Protein AF-A0A6G4ZWA3-F1 (afdb_monomer_lite)

Sequence (110 aa):
MKRIFLILFLHSIAWTSAYDHIKPLPFDPHGWFNNQTALEKIFNTREIHTVIELGSWAGLSTIFFGQAVGPEGKVYAIDTWQGSPTEDVHKNDPRLKNLYQLFLSNMKHA

pLDDT: mean 88.98, std 16.05, range [37.19, 98.56]

Structure (mmCIF, N/CA/C/O backbone):
data_AF-A0A6G4ZWA3-F1
#
_entry.id   AF-A0A6G4ZWA3-F1
#
loop_
_atom_site.group_PDB
_atom_site.id
_atom_site.type_symbol
_atom_site.label_atom_id
_atom_site.label_alt_id
_atom_site.label_comp_id
_atom_site.label_asym_id
_atom_site.label_entity_id
_atom_site.label_seq_id
_atom_site.pdbx_PDB_ins_code
_atom_site.Cartn_x
_atom_site.Cartn_y
_atom_site.Cartn_z
_atom_site.occupancy
_atom_site.B_iso_or_equiv
_atom_site.auth_seq_id
_atom_site.auth_comp_id
_atom_site.auth_asym_id
_atom_site.auth_atom_id
_atom_site.pdbx_PDB_model_num
ATOM 1 N N . MET A 1 1 ? -42.995 -18.789 -3.963 1.00 46.25 1 MET A N 1
ATOM 2 C CA . MET A 1 1 ? -41.682 -18.109 -3.921 1.00 46.25 1 MET A CA 1
ATOM 3 C C . MET A 1 1 ? -40.637 -19.135 -3.479 1.00 46.25 1 MET A C 1
ATOM 5 O O . MET A 1 1 ? -40.625 -19.506 -2.313 1.00 46.25 1 MET A O 1
ATOM 9 N N . LYS A 1 2 ? -39.887 -19.732 -4.417 1.00 37.19 2 LYS A N 1
ATOM 10 C CA . LYS A 1 2 ? -38.976 -20.859 -4.135 1.00 37.19 2 LYS A CA 1
ATOM 11 C C . LYS A 1 2 ? -37.654 -20.318 -3.580 1.00 37.19 2 LYS A C 1
ATOM 13 O O . LYS A 1 2 ? -36.993 -19.542 -4.259 1.00 37.19 2 LYS A O 1
ATOM 18 N N . ARG A 1 3 ? -37.292 -20.704 -2.354 1.00 49.25 3 ARG A N 1
ATOM 19 C CA . ARG A 1 3 ? -35.977 -20.426 -1.761 1.00 49.25 3 ARG A CA 1
ATOM 20 C C . ARG A 1 3 ? -35.042 -21.577 -2.120 1.00 49.25 3 ARG A C 1
ATOM 22 O O . ARG A 1 3 ? -35.308 -22.712 -1.739 1.00 49.25 3 ARG A O 1
ATOM 29 N N . ILE A 1 4 ? -33.987 -21.283 -2.869 1.00 48.88 4 ILE A N 1
ATOM 30 C CA . ILE A 1 4 ? -32.878 -22.207 -3.112 1.00 48.88 4 ILE A CA 1
ATOM 31 C C . ILE A 1 4 ? -31.830 -21.908 -2.039 1.00 48.88 4 ILE A C 1
ATOM 33 O O . ILE A 1 4 ? -31.292 -20.806 -2.000 1.00 48.88 4 ILE A O 1
ATOM 37 N N . PHE A 1 5 ? -31.577 -22.870 -1.152 1.00 43.66 5 PHE A N 1
ATOM 38 C CA . PHE A 1 5 ? -30.406 -22.865 -0.280 1.00 43.66 5 PHE A CA 1
ATOM 39 C C . PHE A 1 5 ? -29.290 -23.606 -1.010 1.00 43.66 5 PHE A C 1
ATOM 41 O O . PHE A 1 5 ?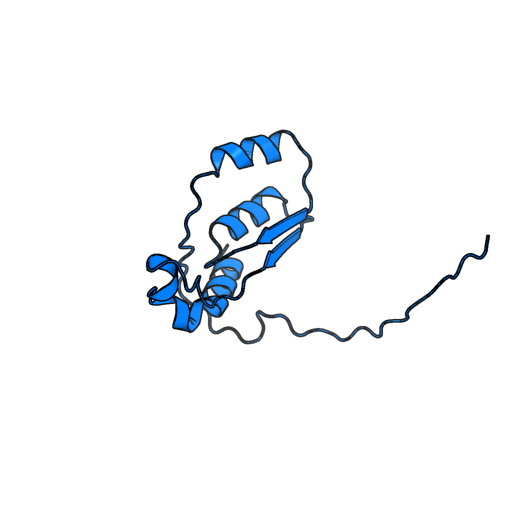 -29.354 -24.822 -1.171 1.00 43.66 5 PHE A O 1
ATOM 48 N N . LEU A 1 6 ? -28.286 -22.868 -1.475 1.00 39.31 6 LEU A N 1
ATOM 49 C CA . LEU A 1 6 ? -27.039 -23.446 -1.956 1.00 39.31 6 LEU A CA 1
ATOM 50 C C . LEU A 1 6 ? -26.054 -23.442 -0.783 1.00 39.31 6 LEU A C 1
ATOM 52 O O . LEU A 1 6 ? -25.489 -22.405 -0.450 1.00 39.31 6 LEU A O 1
ATOM 56 N N . ILE A 1 7 ? -25.887 -24.589 -0.125 1.00 50.62 7 ILE A N 1
ATOM 57 C CA . ILE A 1 7 ? -24.823 -24.790 0.865 1.00 50.62 7 ILE A CA 1
ATOM 58 C C . ILE A 1 7 ? -23.628 -25.373 0.110 1.00 50.62 7 ILE A C 1
ATOM 60 O O . ILE A 1 7 ? -23.601 -26.560 -0.209 1.00 50.62 7 ILE A O 1
ATOM 64 N N . LEU A 1 8 ? -22.656 -24.522 -0.216 1.00 45.41 8 LEU A N 1
ATOM 65 C CA . LEU A 1 8 ? -21.346 -24.946 -0.705 1.00 45.41 8 LEU A CA 1
ATOM 66 C C . LEU A 1 8 ? -20.478 -25.329 0.498 1.00 45.41 8 LEU A C 1
ATOM 68 O O . LEU A 1 8 ? -19.999 -24.465 1.228 1.00 45.41 8 LEU A O 1
ATOM 72 N N . PHE A 1 9 ? -20.259 -26.629 0.690 1.00 49.09 9 PHE A N 1
ATOM 73 C CA . PHE A 1 9 ? -19.157 -27.128 1.511 1.00 49.09 9 PHE A CA 1
ATOM 74 C C . PHE A 1 9 ? -17.844 -26.895 0.755 1.00 49.09 9 PHE A C 1
ATOM 76 O O . PHE A 1 9 ? -17.437 -27.706 -0.077 1.00 49.09 9 PHE A O 1
ATOM 83 N N . LEU A 1 10 ? -17.180 -25.772 1.024 1.00 50.16 10 LEU A N 1
ATOM 84 C CA . LEU A 1 10 ? -15.797 -25.570 0.608 1.00 50.16 10 LEU A CA 1
ATOM 85 C C . LEU A 1 10 ? -14.891 -26.295 1.605 1.00 50.16 10 LEU A C 1
ATOM 87 O O . LEU A 1 10 ? -14.820 -25.935 2.778 1.00 50.16 10 LEU A O 1
ATOM 91 N N . HIS A 1 11 ? -14.210 -27.335 1.124 1.00 50.78 11 HIS A N 1
ATOM 92 C CA . HIS A 1 11 ? -13.038 -27.882 1.797 1.00 50.78 11 HIS A CA 1
ATOM 93 C C . HIS A 1 11 ? -12.051 -26.734 2.035 1.00 50.78 11 HIS A C 1
ATOM 95 O O . HIS A 1 11 ? -11.772 -25.962 1.115 1.00 50.78 11 HIS A O 1
ATOM 101 N N . SER A 1 12 ? -11.539 -26.609 3.259 1.00 53.97 12 SER A N 1
ATOM 102 C CA . SER A 1 12 ? -10.517 -25.622 3.597 1.00 53.97 12 SER A CA 1
ATOM 103 C C . SER A 1 12 ? -9.224 -25.974 2.865 1.00 53.97 12 SER A C 1
ATOM 105 O O . SER A 1 12 ? -8.387 -26.726 3.364 1.00 53.97 12 SER A O 1
ATOM 107 N N . ILE A 1 13 ? -9.061 -25.449 1.657 1.00 60.69 13 ILE A N 1
ATOM 108 C CA . ILE A 1 13 ? -7.741 -25.325 1.055 1.00 60.69 13 ILE A CA 1
ATOM 109 C C . ILE A 1 13 ? -6.997 -24.353 1.968 1.00 60.69 13 ILE A C 1
ATOM 111 O O . ILE A 1 13 ? -7.361 -23.181 2.063 1.00 60.69 13 ILE A O 1
ATOM 115 N N . ALA A 1 14 ? -6.020 -24.863 2.714 1.00 62.53 14 ALA A N 1
ATOM 116 C CA . ALA A 1 14 ? -5.089 -24.025 3.447 1.00 62.53 14 ALA A CA 1
ATOM 117 C C . ALA A 1 14 ? -4.260 -23.273 2.402 1.00 62.53 14 ALA A C 1
ATOM 119 O O . ALA A 1 14 ? -3.332 -23.822 1.813 1.00 62.53 14 ALA A O 1
ATOM 120 N N . TRP A 1 15 ? -4.668 -22.044 2.099 1.00 67.69 15 TRP A N 1
ATOM 121 C CA . TRP A 1 15 ? -3.904 -21.164 1.232 1.00 67.69 15 TRP A CA 1
ATOM 122 C C . TRP A 1 15 ? -2.600 -20.821 1.946 1.00 67.69 15 TRP A C 1
ATOM 124 O O . TRP A 1 15 ? -2.621 -20.360 3.087 1.00 67.69 15 TRP A O 1
ATOM 134 N N . THR A 1 16 ? -1.471 -21.069 1.285 1.00 78.75 16 THR A N 1
ATOM 135 C CA . THR A 1 16 ? -0.173 -20.571 1.746 1.00 78.75 16 THR A CA 1
ATOM 136 C C . THR A 1 16 ? -0.227 -19.054 1.806 1.00 78.75 16 THR A C 1
ATOM 138 O O . THR A 1 16 ? -0.803 -18.403 0.926 1.00 78.75 16 THR A O 1
ATOM 141 N N . SER A 1 17 ? 0.364 -18.488 2.848 1.00 85.12 17 SER A N 1
ATOM 142 C CA . SER A 1 17 ? 0.404 -17.049 3.023 1.00 85.12 17 SER A CA 1
ATOM 143 C C . SER A 1 17 ? 1.258 -16.428 1.921 1.00 85.12 17 SER A C 1
ATOM 145 O O . SER A 1 17 ? 2.323 -16.945 1.581 1.00 85.12 17 SER A O 1
ATOM 147 N N . ALA A 1 18 ? 0.843 -15.272 1.396 1.00 86.31 18 ALA A N 1
ATOM 148 C CA . ALA A 1 18 ? 1.666 -14.509 0.452 1.00 86.31 18 ALA A CA 1
ATOM 149 C C . ALA A 1 18 ? 3.057 -14.170 1.036 1.00 86.31 18 ALA A C 1
ATOM 151 O O . ALA A 1 18 ? 4.011 -13.944 0.294 1.00 86.31 18 ALA A O 1
ATOM 152 N N . TYR A 1 19 ? 3.186 -14.184 2.367 1.00 89.12 19 TYR A N 1
ATOM 153 C CA . TYR A 1 19 ? 4.422 -13.916 3.096 1.00 89.12 19 TYR A CA 1
ATOM 154 C C . TYR A 1 19 ? 5.378 -15.116 3.203 1.00 89.12 19 TYR A C 1
ATOM 156 O O . TYR A 1 19 ? 6.534 -14.914 3.577 1.00 89.12 19 TYR A O 1
ATOM 164 N N . ASP A 1 20 ? 4.953 -16.340 2.874 1.00 88.00 20 ASP A N 1
ATOM 165 C CA . ASP A 1 20 ? 5.757 -17.556 3.105 1.00 88.00 20 ASP A CA 1
ATOM 166 C C . ASP A 1 20 ? 7.034 -17.605 2.247 1.00 88.00 20 ASP A C 1
ATOM 168 O O . ASP A 1 20 ? 8.006 -18.280 2.590 1.00 88.00 20 ASP A O 1
ATOM 172 N N . HIS A 1 21 ? 7.058 -16.873 1.131 1.00 84.44 21 HIS A N 1
ATOM 173 C CA . HIS A 1 21 ? 8.128 -16.946 0.131 1.00 84.44 21 HIS A CA 1
ATOM 174 C C . HIS A 1 21 ? 8.832 -15.612 -0.134 1.00 84.44 21 HIS A C 1
ATOM 176 O O . HIS A 1 21 ? 9.667 -15.524 -1.039 1.00 84.44 21 HIS A O 1
ATOM 182 N N . ILE A 1 22 ? 8.533 -14.565 0.641 1.00 90.75 22 ILE A N 1
ATOM 183 C CA . ILE A 1 22 ? 9.192 -13.274 0.439 1.00 90.75 22 ILE A CA 1
ATOM 184 C C . ILE A 1 22 ? 10.617 -13.301 0.994 1.00 90.75 22 ILE A C 1
ATOM 186 O O . ILE A 1 22 ? 10.867 -13.764 2.107 1.00 90.75 22 IL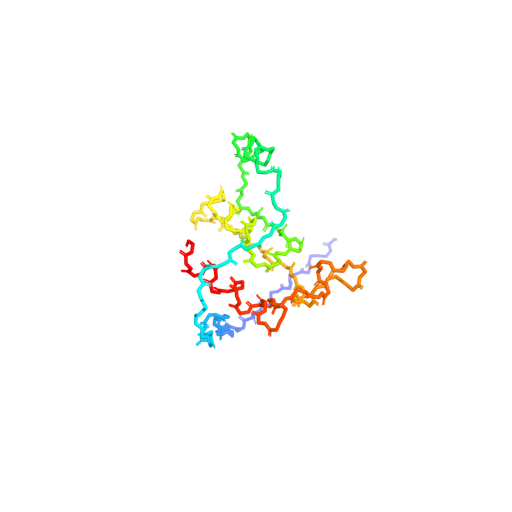E A O 1
ATOM 190 N N . LYS A 1 23 ? 11.563 -12.733 0.242 1.00 90.88 23 LYS A N 1
ATOM 191 C CA . LYS A 1 23 ? 12.832 -12.261 0.813 1.00 90.88 23 LYS A CA 1
ATOM 192 C C . LYS A 1 23 ? 12.597 -10.825 1.287 1.00 90.88 23 LYS A C 1
ATOM 194 O O . LYS A 1 23 ? 12.319 -9.992 0.422 1.00 90.88 23 LYS A O 1
ATOM 199 N N . PRO A 1 24 ? 12.649 -10.525 2.595 1.00 92.25 24 PRO A N 1
ATOM 200 C CA . PRO A 1 24 ? 12.373 -9.178 3.079 1.00 92.25 24 PRO A CA 1
ATOM 201 C C . PRO A 1 24 ? 13.295 -8.147 2.424 1.00 92.25 24 PRO A C 1
ATOM 203 O O . PRO A 1 24 ? 14.508 -8.354 2.340 1.00 92.25 24 PRO A O 1
ATOM 206 N N . LEU A 1 25 ? 12.711 -7.048 1.962 1.00 96.19 25 LEU A N 1
ATOM 207 C CA . LEU A 1 25 ? 13.427 -5.872 1.473 1.00 96.19 25 LEU A CA 1
ATOM 208 C C . LEU A 1 25 ? 13.481 -4.790 2.572 1.00 96.19 25 LEU A C 1
ATOM 210 O O . LEU A 1 25 ? 12.673 -4.835 3.509 1.00 96.19 25 LEU A O 1
ATOM 214 N N . PRO A 1 26 ? 14.426 -3.829 2.497 1.00 97.31 26 PRO A N 1
ATOM 215 C CA . PRO A 1 26 ? 14.409 -2.655 3.366 1.00 97.31 26 PRO A CA 1
ATOM 216 C C . PRO A 1 26 ? 13.073 -1.912 3.271 1.00 97.31 26 PRO A C 1
ATOM 218 O O . PRO A 1 26 ? 12.474 -1.864 2.198 1.00 97.31 26 PRO A O 1
ATOM 221 N N . PHE A 1 27 ? 12.626 -1.342 4.389 1.00 97.75 27 PHE A N 1
ATOM 222 C CA . PHE A 1 27 ? 11.393 -0.563 4.443 1.00 97.75 27 PHE A CA 1
ATOM 223 C C . PHE A 1 27 ? 11.486 0.663 3.521 1.00 97.75 27 PHE A C 1
ATOM 225 O O . PHE A 1 27 ? 12.354 1.516 3.707 1.00 97.75 27 PHE A O 1
ATOM 232 N N . ASP A 1 28 ? 10.598 0.733 2.531 1.00 97.62 28 ASP A N 1
ATOM 233 C CA . ASP A 1 28 ? 10.461 1.849 1.584 1.00 97.62 28 ASP A CA 1
ATOM 234 C C . ASP A 1 28 ? 8.980 1.984 1.194 1.00 97.62 28 ASP A C 1
ATOM 236 O O . ASP A 1 28 ? 8.566 1.498 0.133 1.00 97.62 28 ASP A O 1
ATOM 240 N N . PRO A 1 29 ? 8.136 2.578 2.060 1.00 95.88 29 PRO A N 1
ATOM 241 C CA . PRO A 1 29 ? 6.713 2.771 1.803 1.00 95.88 29 PRO A CA 1
ATOM 242 C C . PRO A 1 29 ? 6.505 3.992 0.898 1.00 95.88 29 PRO A C 1
ATOM 244 O O . PRO A 1 29 ? 5.768 4.913 1.236 1.00 95.88 29 PRO A O 1
ATOM 247 N N . HIS A 1 30 ? 7.196 4.060 -0.237 1.00 96.19 30 HIS A N 1
ATOM 248 C CA . HIS A 1 30 ? 6.989 5.142 -1.191 1.00 96.19 30 HIS A CA 1
ATOM 249 C C . HIS A 1 30 ? 5.531 5.167 -1.679 1.00 96.19 30 HIS A C 1
ATOM 251 O O . HIS A 1 30 ? 4.909 4.123 -1.865 1.00 96.19 30 HIS A O 1
ATOM 257 N N . GLY A 1 31 ? 4.989 6.351 -1.957 1.00 93.69 31 GLY A N 1
ATOM 258 C CA . GLY A 1 31 ? 3.664 6.495 -2.552 1.00 93.69 31 GLY A CA 1
ATOM 259 C C . GLY A 1 31 ? 3.200 7.946 -2.611 1.00 93.69 31 GLY A C 1
ATOM 260 O O . GLY A 1 31 ? 3.801 8.836 -2.012 1.00 93.69 31 GLY A O 1
ATOM 261 N N . TRP A 1 32 ? 2.098 8.176 -3.321 1.00 94.44 32 TRP A N 1
ATOM 262 C CA . TRP A 1 32 ? 1.475 9.491 -3.482 1.00 94.44 32 TRP A CA 1
ATOM 263 C C . TRP A 1 32 ? 0.254 9.620 -2.563 1.00 94.44 32 TRP A C 1
ATOM 265 O O . TRP A 1 32 ? -0.885 9.593 -3.018 1.00 94.44 32 TRP A O 1
ATOM 275 N N . PHE A 1 33 ? 0.492 9.738 -1.254 1.00 96.44 33 PHE A N 1
ATOM 276 C CA . PHE A 1 33 ? -0.562 9.759 -0.231 1.00 96.44 33 PHE A CA 1
ATOM 277 C C . PHE A 1 33 ? -0.635 11.109 0.501 1.00 96.44 33 PHE A C 1
ATOM 279 O O . PHE A 1 33 ? -0.104 11.279 1.594 1.00 96.44 33 PHE A O 1
ATOM 286 N N . ASN A 1 34 ? -1.276 12.103 -0.119 1.00 95.94 34 ASN A N 1
ATOM 287 C CA . ASN A 1 34 ? -1.350 13.481 0.398 1.00 95.94 34 ASN A CA 1
ATOM 288 C C . ASN A 1 34 ? -2.702 13.848 1.044 1.00 95.94 34 ASN A C 1
ATOM 290 O O . ASN A 1 34 ? -2.879 14.966 1.524 1.00 95.94 34 ASN A O 1
ATOM 294 N N . ASN A 1 35 ? -3.663 12.925 1.064 1.00 95.44 35 ASN A N 1
ATOM 295 C CA . ASN A 1 35 ? -5.024 13.130 1.567 1.00 95.44 35 ASN A CA 1
ATOM 296 C C . ASN A 1 35 ? -5.248 12.571 2.986 1.00 95.44 35 ASN A C 1
ATOM 298 O O . ASN A 1 35 ? -6.394 12.503 3.437 1.00 95.44 35 ASN A O 1
ATOM 302 N N . GLN A 1 36 ? -4.175 12.217 3.702 1.00 96.19 36 GLN A N 1
ATOM 303 C CA . GLN A 1 36 ? -4.220 11.608 5.034 1.00 96.19 36 GLN A CA 1
ATOM 304 C C . GLN A 1 36 ? -5.144 12.362 6.004 1.00 96.19 36 GLN A C 1
ATOM 306 O O . GLN A 1 36 ? -6.071 11.773 6.551 1.00 96.19 36 GLN A O 1
ATOM 311 N N . THR A 1 37 ? -4.986 13.681 6.150 1.00 97.25 37 THR A N 1
ATOM 312 C CA . THR A 1 37 ? -5.796 14.484 7.087 1.00 97.25 37 THR A CA 1
ATOM 313 C C . THR A 1 37 ? -7.298 14.446 6.780 1.00 97.25 37 THR A C 1
ATOM 315 O O . THR A 1 37 ? -8.128 14.533 7.685 1.00 97.25 37 THR A O 1
ATOM 318 N N . ALA A 1 38 ? -7.684 14.346 5.505 1.00 97.56 38 ALA A N 1
ATOM 319 C CA . ALA A 1 38 ? -9.093 14.233 5.136 1.00 97.56 38 ALA A CA 1
ATOM 320 C C . ALA A 1 38 ? -9.646 12.848 5.496 1.00 97.56 38 ALA A C 1
ATOM 322 O O . ALA A 1 38 ? -10.761 12.749 6.007 1.00 97.56 38 ALA A O 1
ATOM 323 N N . LEU A 1 39 ? -8.853 11.796 5.279 1.00 97.62 39 LEU A N 1
ATOM 324 C CA . LEU A 1 39 ? -9.218 10.428 5.636 1.00 97.62 39 LEU A CA 1
ATOM 325 C C . LEU A 1 39 ? -9.298 10.240 7.153 1.00 97.62 39 LEU A C 1
ATOM 327 O O . LEU A 1 39 ? -10.284 9.684 7.625 1.00 97.62 39 LEU A O 1
ATOM 331 N N . GLU A 1 40 ? -8.358 10.781 7.928 1.00 97.44 40 GLU A N 1
ATOM 332 C CA . GLU A 1 40 ? -8.401 10.756 9.400 1.00 97.44 40 GLU A CA 1
ATOM 333 C C . GLU A 1 40 ? -9.721 11.310 9.942 1.00 97.44 40 GLU A C 1
ATOM 335 O O . GLU A 1 40 ? -10.337 10.714 10.821 1.00 97.44 40 GLU A O 1
ATOM 340 N N . LYS A 1 41 ? -10.226 12.413 9.375 1.00 97.81 41 LYS A N 1
ATOM 341 C CA . LYS A 1 41 ? -11.538 12.961 9.759 1.00 97.81 41 LYS A CA 1
ATOM 342 C C . LYS A 1 41 ? -12.682 11.985 9.482 1.00 97.81 41 LYS A C 1
ATOM 344 O O . LYS A 1 41 ? -13.635 11.937 10.256 1.00 97.81 41 LYS A O 1
ATOM 349 N N . ILE A 1 42 ? -12.608 11.218 8.396 1.00 97.50 42 ILE A N 1
ATOM 350 C CA . ILE A 1 42 ? -13.623 10.216 8.054 1.00 97.50 42 ILE A CA 1
ATOM 351 C C . ILE A 1 42 ? -13.570 9.055 9.054 1.00 97.50 42 ILE A C 1
ATOM 353 O O . ILE A 1 42 ? -14.606 8.720 9.623 1.00 97.50 42 ILE A O 1
ATOM 357 N N . PHE A 1 43 ? -12.386 8.501 9.327 1.00 97.00 43 PHE A N 1
ATOM 358 C CA . PHE A 1 43 ? -12.206 7.416 10.303 1.00 97.00 43 PHE A CA 1
ATOM 359 C C . PHE A 1 43 ? -12.559 7.836 11.737 1.00 97.00 43 PHE A C 1
ATOM 361 O O . PHE A 1 43 ? -13.120 7.049 12.487 1.00 97.00 43 PHE A O 1
ATOM 368 N N . ASN A 1 44 ? -12.332 9.098 12.109 1.00 96.12 44 ASN A N 1
ATOM 369 C CA . ASN A 1 44 ? -12.701 9.606 13.435 1.00 96.12 44 ASN A CA 1
ATOM 370 C C . ASN A 1 44 ? -14.205 9.876 13.598 1.00 96.12 44 ASN A C 1
ATOM 372 O O . ASN A 1 44 ? -14.680 10.049 14.717 1.00 96.12 44 ASN A O 1
ATOM 376 N N . THR A 1 45 ? -14.961 9.963 12.500 1.00 97.12 45 THR A N 1
ATOM 377 C CA . THR A 1 45 ? -16.407 10.260 12.530 1.00 97.12 45 THR A CA 1
ATOM 378 C C . THR A 1 45 ? -17.276 9.078 12.121 1.00 97.12 45 THR A C 1
ATOM 380 O O . THR A 1 45 ? -18.502 9.159 12.217 1.00 97.12 45 THR A O 1
ATOM 383 N N . ARG A 1 46 ? -16.669 7.985 11.653 1.00 95.81 46 ARG A N 1
ATOM 384 C CA . ARG A 1 46 ? -17.363 6.788 11.188 1.00 95.81 46 ARG A CA 1
ATOM 385 C C . ARG A 1 46 ? -16.634 5.548 11.657 1.00 95.81 46 ARG A C 1
ATOM 387 O O . ARG A 1 46 ? -15.422 5.448 11.540 1.00 95.81 46 ARG A O 1
ATOM 394 N N . GLU A 1 47 ? -17.407 4.567 12.085 1.00 95.62 47 GLU A N 1
ATOM 395 C CA . GLU A 1 47 ? -16.882 3.248 12.392 1.00 95.62 47 GLU A CA 1
ATOM 396 C C . GLU A 1 47 ? -16.636 2.481 11.082 1.00 95.62 47 GLU A C 1
ATOM 398 O O . GLU A 1 47 ? -17.576 2.085 10.387 1.00 95.62 47 GLU A O 1
ATOM 403 N N . ILE A 1 48 ? -15.365 2.337 10.703 1.00 97.81 48 ILE A N 1
ATOM 404 C CA . ILE A 1 48 ? -14.940 1.669 9.469 1.00 97.81 48 ILE A CA 1
ATOM 405 C C . ILE A 1 48 ? -14.109 0.444 9.840 1.00 97.81 48 ILE A C 1
ATOM 407 O O . ILE A 1 48 ? -12.984 0.565 10.307 1.00 97.81 48 ILE A O 1
ATOM 411 N N . HIS A 1 49 ? -14.655 -0.738 9.558 1.00 97.19 49 HIS A N 1
ATOM 412 C CA . HIS A 1 49 ? -13.993 -2.027 9.812 1.00 97.19 49 HIS A CA 1
ATOM 413 C C . HIS A 1 49 ? -13.366 -2.644 8.566 1.00 97.19 49 HIS A C 1
ATOM 415 O O . HIS A 1 49 ? -12.676 -3.659 8.631 1.00 97.19 49 HIS A O 1
ATOM 421 N N . THR A 1 50 ? -13.669 -2.108 7.387 1.00 98.38 50 THR A N 1
ATOM 422 C CA . THR A 1 50 ? -13.208 -2.681 6.124 1.00 98.38 50 THR A CA 1
ATOM 423 C C . THR A 1 50 ? -12.880 -1.588 5.129 1.00 98.38 50 THR A C 1
ATOM 425 O O . THR A 1 50 ? -13.707 -0.719 4.856 1.00 98.38 50 THR A O 1
ATOM 428 N N . VAL A 1 51 ? -11.685 -1.677 4.556 1.00 98.50 51 VAL A N 1
ATOM 429 C CA . VAL A 1 51 ? -11.211 -0.825 3.467 1.00 98.50 51 VAL A CA 1
ATOM 430 C C . VAL A 1 51 ? -10.903 -1.703 2.265 1.00 98.50 51 VAL A C 1
ATOM 432 O O . VAL A 1 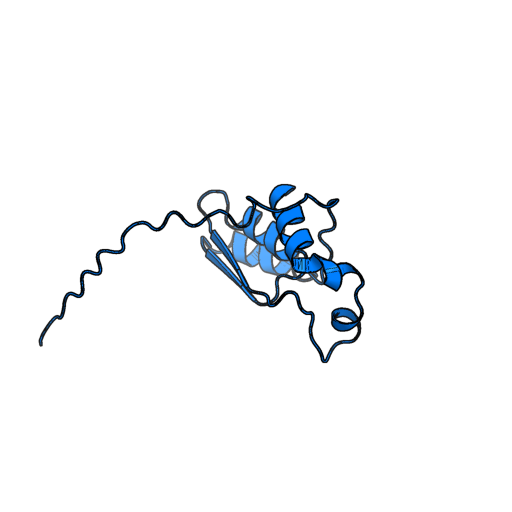51 ? -10.287 -2.760 2.395 1.00 98.50 51 VAL A O 1
ATOM 435 N N . ILE A 1 52 ? -11.327 -1.257 1.087 1.00 98.50 52 ILE A N 1
ATOM 436 C CA . ILE A 1 52 ? -10.882 -1.808 -0.191 1.00 98.50 52 ILE A CA 1
ATOM 437 C C . ILE A 1 52 ? -10.099 -0.696 -0.874 1.00 98.50 52 ILE A C 1
ATOM 439 O O . ILE A 1 52 ? -10.651 0.367 -1.157 1.00 98.50 52 ILE A O 1
ATOM 443 N N . GLU A 1 53 ? -8.816 -0.934 -1.099 1.00 98.38 53 GLU A N 1
ATOM 444 C CA . GLU A 1 53 ? -7.907 0.003 -1.741 1.00 98.38 53 GLU A CA 1
ATOM 445 C C . GLU A 1 53 ? -7.616 -0.472 -3.165 1.00 98.38 53 GLU A C 1
ATOM 447 O O . GLU A 1 53 ? -7.231 -1.621 -3.380 1.00 98.38 53 GLU A O 1
ATOM 452 N N . LEU A 1 54 ? -7.813 0.420 -4.137 1.00 97.31 54 LEU A N 1
ATOM 453 C CA . LEU A 1 54 ? -7.467 0.195 -5.538 1.00 97.31 54 LEU A CA 1
ATOM 454 C C . LEU A 1 54 ? -6.237 1.043 -5.872 1.00 97.31 54 LEU A C 1
ATOM 456 O O . LEU A 1 54 ? -6.325 2.270 -5.848 1.00 97.31 54 LEU A O 1
ATOM 460 N N . GLY A 1 55 ? -5.123 0.391 -6.198 1.00 96.81 55 GLY A N 1
ATOM 461 C CA . GLY A 1 55 ? -3.825 1.042 -6.380 1.00 96.81 55 GLY A CA 1
ATOM 462 C C . GLY A 1 55 ? -3.107 1.225 -5.044 1.00 96.81 55 GLY A C 1
ATOM 463 O O . GLY A 1 55 ? -3.204 2.275 -4.417 1.00 96.81 55 GLY A O 1
ATOM 464 N N . SER A 1 56 ? -2.382 0.194 -4.617 1.00 97.62 56 SER A N 1
ATOM 465 C CA . SER A 1 56 ? -1.682 0.147 -3.326 1.00 97.62 56 SER A CA 1
ATOM 466 C C . SER A 1 56 ? -0.184 0.445 -3.446 1.00 97.62 56 SER A C 1
ATOM 468 O O . SER A 1 56 ? 0.459 0.781 -2.450 1.00 97.62 56 SER A O 1
ATOM 470 N N . TRP A 1 57 ? 0.394 0.349 -4.648 1.00 97.50 57 TRP A N 1
ATOM 471 C CA . TRP A 1 57 ? 1.812 0.604 -4.919 1.00 97.50 57 TRP A CA 1
ATOM 472 C C . TRP A 1 57 ? 2.737 -0.129 -3.923 1.00 97.50 57 TRP A C 1
ATOM 474 O O . TRP A 1 57 ? 2.632 -1.345 -3.762 1.00 97.50 57 TRP A O 1
ATOM 484 N N . ALA A 1 58 ? 3.633 0.596 -3.242 1.00 97.75 58 ALA A N 1
ATOM 485 C CA . ALA A 1 58 ? 4.508 0.081 -2.189 1.00 97.75 58 ALA A CA 1
ATOM 486 C C . ALA A 1 58 ? 3.868 0.124 -0.784 1.00 97.75 58 ALA A C 1
ATOM 488 O O . ALA A 1 58 ? 4.508 -0.272 0.186 1.00 97.75 58 ALA A O 1
ATOM 489 N N . GLY A 1 59 ? 2.609 0.551 -0.657 1.00 98.06 59 GLY A N 1
ATOM 490 C CA . GLY A 1 59 ? 1.802 0.347 0.547 1.00 98.06 59 GLY A CA 1
ATOM 491 C C . GLY A 1 59 ? 1.741 1.510 1.537 1.00 98.06 59 GLY A C 1
ATOM 492 O O . GLY A 1 59 ? 1.327 1.291 2.671 1.00 98.06 59 GLY A O 1
ATOM 493 N N . LEU A 1 60 ? 2.128 2.733 1.151 1.00 98.19 60 LEU A N 1
ATOM 494 C CA . LEU A 1 60 ? 2.090 3.904 2.044 1.00 98.19 60 LEU A CA 1
ATOM 495 C C . LEU A 1 60 ? 0.704 4.127 2.671 1.00 98.19 60 LEU A C 1
ATOM 497 O O . LEU A 1 60 ? 0.561 4.200 3.889 1.00 98.19 60 LEU A O 1
ATOM 501 N N . SER A 1 61 ? -0.321 4.216 1.828 1.00 98.38 61 SER A N 1
ATOM 502 C CA . SER A 1 61 ? -1.714 4.380 2.242 1.00 98.38 61 SER A CA 1
ATOM 503 C C . SER A 1 61 ? -2.285 3.107 2.862 1.00 98.38 61 SER A C 1
ATOM 505 O O . SER A 1 61 ? -3.046 3.187 3.822 1.00 98.38 61 SER A O 1
ATOM 507 N N . THR A 1 62 ? -1.869 1.929 2.390 1.00 98.56 62 THR A N 1
ATOM 508 C CA . THR A 1 62 ? -2.285 0.639 2.957 1.00 98.56 62 THR A CA 1
ATOM 509 C C . THR A 1 62 ? -1.916 0.516 4.435 1.00 98.56 62 THR A C 1
ATOM 511 O O . THR A 1 62 ? -2.750 0.083 5.230 1.00 98.56 62 THR A O 1
ATOM 514 N N . ILE A 1 63 ? -0.705 0.941 4.822 1.00 98.38 63 ILE A N 1
ATOM 515 C CA . ILE A 1 63 ? -0.259 0.968 6.227 1.00 98.38 63 ILE A CA 1
ATOM 516 C C . ILE A 1 63 ? -1.175 1.868 7.055 1.00 98.38 63 ILE A C 1
ATOM 518 O O . ILE A 1 63 ? -1.678 1.444 8.096 1.00 98.38 63 ILE A O 1
ATOM 522 N N . PHE A 1 64 ? -1.438 3.082 6.563 1.00 98.19 64 PHE A N 1
ATOM 523 C CA . PHE A 1 64 ? -2.359 4.009 7.216 1.00 98.19 64 PHE A CA 1
ATOM 524 C C . PHE A 1 64 ? -3.743 3.376 7.413 1.00 98.19 64 PHE A C 1
ATOM 526 O O . PHE A 1 64 ? -4.289 3.425 8.513 1.00 98.19 64 PHE A O 1
ATOM 533 N N . PHE A 1 65 ? -4.301 2.736 6.380 1.00 98.50 65 PHE A N 1
ATOM 534 C CA . PHE A 1 65 ? -5.602 2.080 6.488 1.00 98.50 65 PHE A CA 1
ATOM 535 C C . PHE A 1 65 ? -5.589 0.930 7.491 1.00 98.50 65 PHE A C 1
ATOM 537 O O . PHE A 1 65 ? -6.536 0.821 8.263 1.00 98.50 65 PHE A O 1
ATOM 544 N N . GLY A 1 66 ? -4.533 0.112 7.516 1.00 97.62 66 GLY A N 1
ATOM 545 C CA . GLY A 1 66 ? -4.388 -0.989 8.471 1.00 97.62 66 GLY A CA 1
ATOM 546 C C . GLY A 1 66 ? -4.391 -0.498 9.918 1.00 97.62 66 GLY A C 1
ATOM 547 O O . GLY A 1 66 ? -5.107 -1.038 10.758 1.00 97.62 66 GLY A O 1
ATOM 548 N N . GLN A 1 67 ? -3.666 0.587 10.188 1.00 97.06 67 GLN A N 1
ATOM 549 C CA . GLN A 1 67 ? -3.658 1.233 11.501 1.00 97.06 67 GLN A CA 1
ATOM 550 C C . GLN A 1 67 ? -5.021 1.854 11.842 1.00 97.06 67 GLN A C 1
ATOM 552 O O . GLN A 1 67 ? -5.481 1.734 12.976 1.00 97.06 67 GLN A O 1
ATOM 557 N N . ALA A 1 68 ? -5.684 2.479 10.865 1.00 97.44 68 ALA A N 1
ATOM 558 C CA . ALA A 1 68 ? -6.957 3.165 11.067 1.00 97.44 68 ALA A CA 1
ATOM 559 C C . ALA A 1 68 ? -8.139 2.212 11.326 1.00 97.44 68 ALA A C 1
ATOM 561 O O . ALA A 1 68 ? -9.018 2.552 12.115 1.00 97.44 68 ALA A O 1
ATOM 562 N N . VAL A 1 69 ? -8.173 1.031 10.692 1.00 97.50 69 VAL A N 1
ATOM 563 C CA . VAL A 1 69 ? -9.231 0.024 10.929 1.00 97.50 69 VAL A CA 1
ATOM 564 C C . VAL A 1 69 ? -8.999 -0.811 12.194 1.00 97.50 69 VAL A C 1
ATOM 566 O O . VAL A 1 69 ? -9.932 -1.440 12.690 1.00 97.50 69 VAL A O 1
ATOM 569 N N . GLY A 1 70 ? -7.774 -0.821 12.729 1.00 95.81 70 GLY A N 1
ATOM 570 C CA . GLY A 1 70 ? -7.422 -1.550 13.947 1.00 95.81 70 GLY A CA 1
ATOM 571 C C . GLY A 1 70 ? -7.311 -3.077 13.771 1.00 95.81 70 GLY A C 1
ATOM 572 O O . GLY A 1 70 ? -7.439 -3.597 12.664 1.00 95.81 70 GLY A O 1
ATOM 573 N N . PRO A 1 71 ? -7.064 -3.823 14.867 1.00 95.12 71 PRO A N 1
ATOM 574 C CA . PRO A 1 71 ? -6.676 -5.241 14.819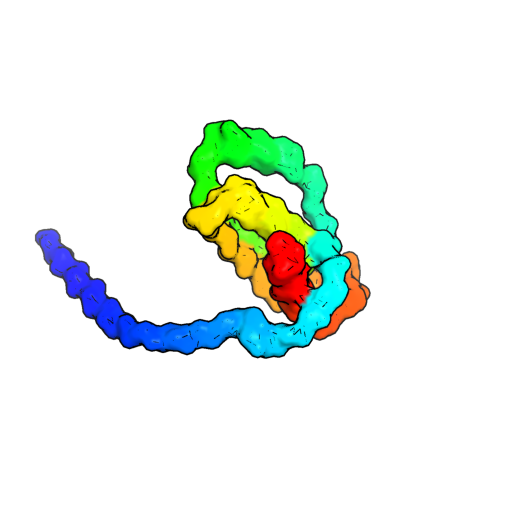 1.00 95.12 71 PRO A CA 1
ATOM 575 C C . PRO A 1 71 ? -7.767 -6.192 14.305 1.00 95.12 71 PRO A C 1
ATOM 577 O O . PRO A 1 71 ? -7.450 -7.227 13.728 1.00 95.12 71 PRO A O 1
ATOM 580 N N . GLU A 1 72 ? -9.040 -5.840 14.492 1.00 95.56 72 GLU A N 1
ATOM 581 C CA . GLU A 1 72 ? -10.186 -6.620 13.993 1.00 95.56 72 GLU A CA 1
ATOM 582 C C . GLU A 1 72 ? -10.629 -6.178 12.587 1.00 95.56 72 GLU A C 1
ATOM 584 O O . GLU A 1 72 ? -11.464 -6.823 11.941 1.00 95.56 72 GLU A O 1
ATOM 589 N N . GLY A 1 73 ? -10.078 -5.060 12.114 1.00 96.81 73 GLY A N 1
ATOM 590 C CA . GLY A 1 73 ? -10.367 -4.493 10.815 1.00 96.81 73 GLY A CA 1
ATOM 591 C C . GLY A 1 73 ? -9.655 -5.226 9.681 1.00 96.81 73 GLY A C 1
ATOM 592 O O . GLY A 1 73 ? -8.728 -6.014 9.875 1.00 96.81 73 GLY A O 1
ATOM 593 N N . LYS A 1 74 ? -10.109 -4.981 8.451 1.00 97.88 74 LYS A N 1
ATOM 594 C CA . LYS A 1 74 ? -9.555 -5.615 7.247 1.00 97.88 74 LYS A CA 1
ATOM 595 C C . LYS A 1 74 ? -9.272 -4.592 6.162 1.00 97.88 74 LYS A C 1
ATOM 597 O O . LYS A 1 74 ? -10.122 -3.763 5.844 1.00 97.88 74 LYS A O 1
ATOM 602 N N . VAL A 1 75 ? -8.108 -4.712 5.535 1.00 98.31 75 VAL A N 1
ATOM 603 C CA . VAL A 1 75 ? -7.744 -3.947 4.340 1.00 98.31 75 VAL A CA 1
ATOM 604 C C . VAL A 1 75 ? -7.517 -4.918 3.190 1.00 98.31 75 VAL A C 1
ATOM 606 O O . VAL A 1 75 ? -6.701 -5.832 3.288 1.00 98.31 75 VAL A O 1
ATOM 609 N N . TYR A 1 76 ? -8.247 -4.718 2.098 1.00 98.19 76 TYR A N 1
ATOM 610 C CA . TYR A 1 76 ? -8.045 -5.430 0.843 1.00 98.19 76 TYR A CA 1
ATOM 611 C C . TYR A 1 76 ? -7.276 -4.516 -0.108 1.00 98.19 76 TYR A C 1
ATOM 613 O O . TYR A 1 76 ? -7.860 -3.617 -0.710 1.00 98.19 76 TYR A O 1
ATOM 621 N N . ALA A 1 77 ? -5.969 -4.744 -0.210 1.00 98.12 77 ALA A N 1
ATOM 622 C CA . ALA A 1 77 ? -5.088 -4.066 -1.153 1.00 98.12 77 ALA A CA 1
ATOM 623 C C . ALA A 1 77 ? -5.168 -4.745 -2.525 1.00 98.12 77 ALA A C 1
ATOM 625 O O . ALA A 1 77 ? -4.895 -5.944 -2.645 1.00 98.12 77 ALA A O 1
ATOM 626 N N . ILE A 1 78 ? -5.563 -3.994 -3.550 1.00 97.94 78 ILE A N 1
ATOM 627 C CA . ILE A 1 78 ? -5.728 -4.494 -4.914 1.00 97.94 78 ILE A CA 1
ATOM 628 C C . ILE A 1 78 ? -4.865 -3.649 -5.843 1.00 97.94 78 ILE A C 1
ATOM 630 O O . ILE A 1 78 ? -5.124 -2.467 -6.064 1.00 97.94 78 ILE A O 1
ATOM 634 N N . ASP A 1 79 ? -3.863 -4.283 -6.436 1.00 97.19 79 ASP A N 1
ATOM 635 C CA . ASP A 1 79 ? -2.984 -3.669 -7.420 1.00 97.19 79 ASP A CA 1
ATOM 636 C C . ASP A 1 79 ? -2.556 -4.721 -8.452 1.00 97.19 79 ASP A C 1
ATOM 638 O O . ASP A 1 79 ? -2.677 -5.929 -8.246 1.00 97.19 79 ASP A O 1
ATOM 642 N N . THR A 1 80 ? -2.064 -4.257 -9.591 1.00 96.12 80 THR A N 1
ATOM 643 C CA . THR A 1 80 ? -1.352 -5.103 -10.555 1.00 96.12 80 THR A CA 1
ATOM 644 C C . THR A 1 80 ? 0.132 -5.217 -10.213 1.00 96.12 80 THR A C 1
ATOM 646 O O . THR A 1 80 ? 0.782 -6.173 -10.632 1.00 96.12 80 THR A O 1
ATOM 649 N N . TRP A 1 81 ? 0.668 -4.230 -9.485 1.00 96.25 81 TRP A N 1
ATOM 650 C CA . TRP A 1 81 ? 2.088 -4.002 -9.219 1.00 96.25 81 TRP A CA 1
ATOM 651 C C . TRP A 1 81 ? 2.954 -3.899 -10.487 1.00 96.25 81 TRP A C 1
ATOM 653 O O . TRP A 1 81 ? 4.161 -4.126 -10.434 1.00 96.25 81 TRP A O 1
ATOM 663 N N . GLN A 1 82 ? 2.351 -3.536 -11.624 1.00 95.38 82 GLN A N 1
ATOM 664 C CA . GLN A 1 82 ? 3.031 -3.372 -12.920 1.00 95.38 82 GLN A CA 1
ATOM 665 C C . GLN A 1 82 ? 3.269 -1.903 -13.299 1.00 95.38 82 GLN A C 1
ATOM 667 O O . GLN A 1 82 ? 3.901 -1.626 -14.317 1.00 95.38 82 GLN A O 1
ATOM 672 N N . GLY A 1 83 ? 2.782 -0.968 -12.479 1.00 92.44 83 GLY A N 1
ATOM 673 C CA . GLY A 1 83 ? 2.745 0.452 -12.809 1.00 92.44 83 GLY A CA 1
ATOM 674 C C . GLY A 1 83 ? 1.658 0.817 -13.813 1.00 92.44 83 GLY A C 1
ATOM 675 O O . GLY A 1 83 ? 1.134 -0.020 -14.545 1.00 92.44 83 GLY A O 1
ATOM 676 N N . SER A 1 84 ? 1.299 2.098 -13.835 1.00 89.38 84 SER A N 1
ATOM 677 C CA . SER A 1 84 ? 0.382 2.648 -14.827 1.00 89.38 84 SER A CA 1
ATOM 678 C C . SER A 1 84 ? 1.122 2.879 -16.149 1.00 89.38 84 SER A C 1
ATOM 680 O O . SER A 1 84 ? 2.083 3.651 -16.180 1.00 89.38 84 SER A O 1
ATOM 682 N N . PRO A 1 85 ? 0.675 2.295 -17.275 1.00 87.19 85 PRO A N 1
ATOM 683 C CA . PRO A 1 85 ? 1.379 2.417 -18.554 1.00 87.19 85 PRO A CA 1
ATOM 684 C C . PRO A 1 85 ? 1.353 3.838 -19.138 1.00 87.19 85 PRO A C 1
ATOM 686 O O . PRO A 1 85 ? 2.170 4.157 -20.002 1.00 87.19 85 PRO A O 1
ATOM 689 N N . THR A 1 86 ? 0.417 4.677 -18.689 1.00 89.88 86 THR A N 1
ATOM 690 C CA . THR A 1 86 ? 0.193 6.047 -19.174 1.00 89.88 86 THR A CA 1
ATOM 691 C C . THR A 1 86 ? 0.890 7.120 -18.340 1.00 89.88 86 THR A C 1
ATOM 693 O O . THR A 1 86 ? 0.810 8.292 -18.693 1.00 89.88 86 THR A O 1
ATOM 696 N N . GLU A 1 87 ? 1.546 6.755 -17.237 1.00 86.88 87 GLU A N 1
ATOM 697 C CA . GLU A 1 87 ? 2.154 7.707 -16.303 1.00 86.88 87 GLU A CA 1
ATOM 698 C C . GLU A 1 87 ? 3.645 7.395 -16.155 1.00 86.88 87 GLU A C 1
ATOM 700 O O . GLU A 1 87 ? 4.024 6.360 -15.608 1.00 86.88 87 GLU A O 1
ATOM 705 N N . ASP A 1 88 ? 4.511 8.295 -16.630 1.00 87.31 88 ASP A N 1
ATOM 706 C CA . ASP A 1 88 ? 5.964 8.060 -16.670 1.00 87.31 88 ASP A CA 1
ATOM 707 C C . ASP A 1 88 ? 6.561 7.736 -15.297 1.00 87.31 88 ASP A C 1
ATOM 709 O O . ASP A 1 88 ? 7.445 6.883 -15.189 1.00 87.31 88 ASP A O 1
ATOM 713 N N . VAL A 1 89 ? 6.042 8.380 -14.247 1.00 87.94 89 VAL A N 1
ATOM 714 C CA . VAL A 1 89 ? 6.452 8.160 -12.854 1.00 87.94 89 VAL A CA 1
ATOM 715 C C . VAL A 1 89 ? 6.111 6.758 -12.350 1.00 87.94 89 VAL A C 1
ATOM 717 O O . VAL A 1 89 ? 6.799 6.250 -11.475 1.00 87.94 89 VAL A O 1
ATOM 720 N N . HIS A 1 90 ? 5.089 6.111 -12.914 1.00 87.31 90 HIS A N 1
ATOM 721 C CA . HIS A 1 90 ? 4.698 4.750 -12.555 1.00 87.31 90 HIS A CA 1
ATOM 722 C C . HIS A 1 90 ? 5.322 3.706 -13.473 1.00 87.31 90 HIS A C 1
ATOM 724 O O . HIS A 1 90 ? 5.490 2.572 -13.048 1.00 87.31 90 HIS A O 1
ATOM 730 N N . LYS A 1 91 ? 5.666 4.071 -14.713 1.00 89.56 91 LYS A N 1
ATOM 731 C CA . LYS A 1 91 ? 6.218 3.166 -15.731 1.00 89.56 91 LYS A CA 1
ATOM 732 C C . LYS A 1 91 ? 7.730 2.963 -15.623 1.00 89.56 91 LYS A C 1
ATOM 734 O O . LYS A 1 91 ? 8.227 1.895 -15.969 1.00 89.56 91 LYS A O 1
ATOM 739 N N . ASN A 1 92 ? 8.464 3.985 -15.189 1.00 91.56 92 ASN A N 1
ATOM 740 C CA . ASN A 1 92 ? 9.931 3.969 -15.187 1.00 91.56 92 ASN A CA 1
ATOM 741 C C . ASN A 1 92 ? 10.528 3.855 -13.777 1.00 91.56 92 ASN A C 1
ATOM 743 O O . ASN A 1 92 ? 11.734 4.026 -13.600 1.00 91.56 92 ASN A O 1
ATOM 747 N N . ASP A 1 93 ? 9.698 3.583 -12.769 1.00 94.62 93 ASP A N 1
ATOM 748 C CA . ASP A 1 93 ? 10.160 3.503 -11.391 1.00 94.62 93 ASP A CA 1
ATOM 749 C C . ASP A 1 93 ? 11.033 2.252 -11.171 1.00 94.62 93 ASP A C 1
ATOM 751 O O . ASP A 1 93 ? 10.606 1.133 -11.481 1.00 94.62 93 ASP A O 1
ATOM 755 N N . PRO A 1 94 ? 12.248 2.384 -10.607 1.00 94.94 94 PRO A N 1
ATOM 756 C CA . PRO A 1 94 ? 13.143 1.245 -10.409 1.00 94.94 94 PRO A CA 1
ATOM 757 C C . PRO A 1 94 ? 12.565 0.180 -9.463 1.00 94.94 94 PRO A C 1
ATOM 759 O O . PRO A 1 94 ? 12.991 -0.979 -9.516 1.00 94.94 94 PRO A O 1
ATOM 762 N N . ARG A 1 95 ? 11.586 0.532 -8.616 1.00 95.69 95 ARG A N 1
ATOM 763 C CA . ARG A 1 95 ? 10.943 -0.411 -7.693 1.00 95.69 95 ARG A CA 1
ATOM 764 C C . ARG A 1 95 ? 10.064 -1.424 -8.415 1.00 95.69 95 ARG A C 1
ATOM 766 O O . ARG A 1 95 ? 9.892 -2.513 -7.873 1.00 95.69 95 ARG A O 1
ATOM 773 N N . LEU A 1 96 ? 9.581 -1.135 -9.632 1.00 95.38 96 LEU A N 1
ATOM 774 C CA . LEU A 1 96 ? 8.708 -2.029 -10.413 1.00 95.38 96 LEU A CA 1
ATOM 775 C C . LEU A 1 96 ? 9.235 -3.460 -10.502 1.00 95.38 96 LEU A C 1
ATOM 777 O O . LEU A 1 96 ? 8.461 -4.408 -10.411 1.00 95.38 96 LEU A O 1
ATOM 781 N N . LYS A 1 97 ? 10.560 -3.622 -10.599 1.00 95.12 97 LYS A N 1
ATOM 782 C CA . LYS A 1 97 ? 11.217 -4.933 -10.661 1.00 95.12 97 LYS A CA 1
ATOM 783 C C . LYS A 1 97 ? 10.793 -5.867 -9.521 1.00 95.12 97 LYS A C 1
ATOM 785 O O . LYS A 1 97 ? 10.690 -7.069 -9.739 1.00 95.12 97 LYS A O 1
ATOM 790 N N . ASN A 1 98 ? 10.574 -5.317 -8.327 1.00 95.31 98 ASN A N 1
ATOM 791 C CA . ASN A 1 98 ? 10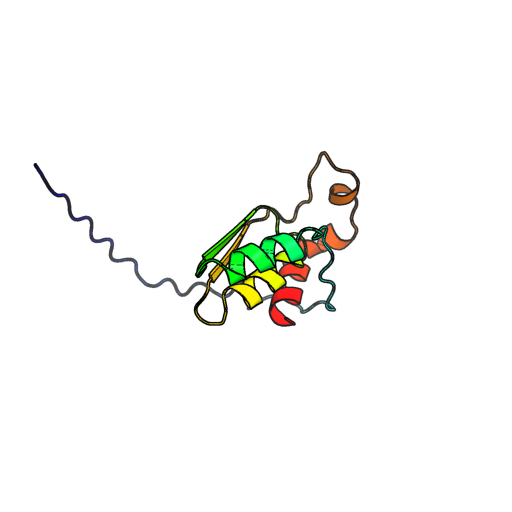.246 -6.070 -7.120 1.00 95.31 98 ASN A CA 1
ATOM 792 C C . ASN A 1 98 ? 9.049 -5.455 -6.370 1.00 95.31 98 ASN A C 1
ATOM 794 O O . ASN A 1 98 ? 8.940 -5.651 -5.162 1.00 95.31 98 ASN A O 1
ATOM 798 N N . LEU A 1 99 ? 8.175 -4.689 -7.034 1.00 96.56 99 LEU A N 1
ATOM 799 C CA . LEU A 1 99 ? 7.223 -3.811 -6.341 1.00 96.56 99 LEU A CA 1
ATOM 800 C C . LEU A 1 99 ? 6.243 -4.590 -5.457 1.00 96.56 99 LEU A C 1
ATOM 802 O O . LEU A 1 99 ? 6.032 -4.210 -4.311 1.00 96.56 99 LEU A O 1
ATOM 806 N N . TYR A 1 100 ? 5.719 -5.721 -5.936 1.00 96.81 100 TYR A N 1
ATOM 807 C CA . TYR A 1 100 ? 4.861 -6.585 -5.119 1.00 96.81 100 TYR A CA 1
ATOM 808 C C . TYR A 1 100 ? 5.593 -7.145 -3.888 1.00 96.81 100 TYR A C 1
ATOM 810 O O . TYR A 1 100 ? 5.066 -7.161 -2.778 1.00 96.81 100 TYR A O 1
ATOM 818 N N . GLN A 1 101 ? 6.851 -7.558 -4.055 1.00 96.56 101 GLN A N 1
ATOM 819 C CA . GLN A 1 101 ? 7.663 -8.056 -2.946 1.00 96.56 101 GLN A CA 1
ATOM 820 C C . GLN A 1 101 ? 8.017 -6.945 -1.948 1.00 96.56 101 GLN A C 1
ATOM 822 O O . GLN A 1 101 ? 8.088 -7.196 -0.742 1.00 96.56 101 GLN A O 1
ATOM 827 N N . LEU A 1 102 ? 8.228 -5.722 -2.440 1.00 97.38 102 LEU A N 1
ATOM 828 C CA . LEU A 1 102 ? 8.445 -4.542 -1.613 1.00 97.38 102 LEU A CA 1
ATOM 829 C C . LEU A 1 102 ? 7.186 -4.195 -0.819 1.00 97.38 102 LEU A C 1
ATOM 831 O O . LEU A 1 102 ? 7.283 -4.019 0.389 1.00 97.38 102 LEU A O 1
ATOM 835 N N . PHE A 1 103 ? 6.016 -4.204 -1.462 1.00 97.75 103 PHE A N 1
ATOM 836 C CA . PHE A 1 103 ? 4.721 -4.040 -0.802 1.00 97.75 103 PHE A CA 1
ATOM 837 C C . PHE A 1 103 ? 4.558 -5.026 0.365 1.00 97.75 103 PHE A C 1
ATOM 839 O O . PHE A 1 103 ? 4.355 -4.602 1.501 1.00 97.75 103 PHE A O 1
ATOM 846 N N . LEU A 1 104 ? 4.748 -6.331 0.127 1.00 97.50 104 LEU A N 1
ATOM 847 C CA . LEU A 1 104 ? 4.667 -7.344 1.188 1.00 97.50 104 LEU A CA 1
ATOM 848 C C . LEU A 1 104 ? 5.722 -7.131 2.285 1.00 97.50 104 LEU A C 1
ATOM 850 O O . LEU A 1 104 ? 5.443 -7.332 3.464 1.00 97.50 104 LEU A O 1
ATOM 854 N N . SER A 1 105 ? 6.934 -6.705 1.926 1.00 97.31 105 SER A N 1
ATOM 855 C CA . SER A 1 105 ? 7.969 -6.394 2.920 1.00 97.31 105 SER A CA 1
ATOM 856 C C . SER A 1 105 ? 7.550 -5.220 3.805 1.00 97.31 105 SER A C 1
ATOM 858 O O . SER A 1 105 ? 7.668 -5.315 5.022 1.00 97.31 105 SER A O 1
ATOM 860 N N . ASN A 1 106 ? 6.995 -4.158 3.220 1.00 98.00 106 ASN A N 1
ATOM 861 C CA . ASN A 1 106 ? 6.508 -2.997 3.958 1.00 98.00 106 ASN A CA 1
ATOM 862 C C . ASN A 1 106 ? 5.352 -3.353 4.895 1.00 98.00 106 ASN A C 1
ATOM 864 O O . ASN A 1 106 ? 5.368 -2.915 6.040 1.00 98.00 106 ASN A O 1
ATOM 868 N N . MET A 1 107 ? 4.412 -4.204 4.463 1.00 96.94 107 MET A N 1
ATOM 869 C CA . MET A 1 107 ? 3.328 -4.678 5.337 1.00 96.94 107 MET A CA 1
ATOM 870 C C . MET A 1 107 ? 3.847 -5.471 6.541 1.00 96.94 107 MET A C 1
ATOM 872 O O . MET A 1 107 ? 3.236 -5.441 7.600 1.00 96.94 107 MET A O 1
ATOM 876 N N . LYS A 1 108 ? 4.967 -6.190 6.393 1.00 94.56 108 LYS A N 1
ATOM 877 C CA . LYS A 1 108 ? 5.572 -6.965 7.486 1.00 94.56 108 LYS A CA 1
ATOM 878 C C . LYS A 1 108 ? 6.343 -6.094 8.486 1.00 94.56 108 LYS A C 1
ATOM 880 O O . LYS A 1 108 ? 6.530 -6.515 9.624 1.00 94.56 108 LYS A O 1
ATOM 885 N N . HIS A 1 109 ? 6.841 -4.937 8.050 1.00 94.19 109 HIS A N 1
ATOM 886 C CA . HIS A 1 109 ? 7.562 -3.988 8.907 1.00 94.19 109 HIS A CA 1
ATOM 887 C C . HIS A 1 109 ? 6.632 -3.074 9.713 1.00 94.19 109 HIS A C 1
ATOM 889 O O . HIS A 1 109 ? 7.074 -2.540 10.729 1.00 94.19 109 HIS A O 1
ATOM 895 N N . ALA A 1 110 ? 5.412 -2.849 9.221 1.00 89.94 110 ALA A N 1
ATOM 896 C CA . ALA A 1 110 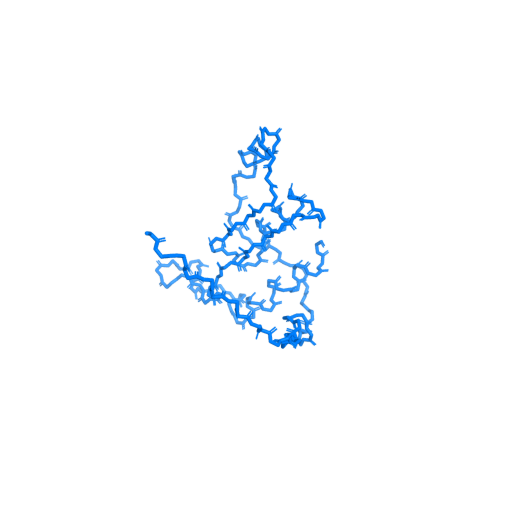? 4.467 -1.857 9.729 1.00 89.94 110 ALA A CA 1
ATOM 897 C C . ALA A 1 110 ? 3.613 -2.325 10.915 1.00 89.94 110 ALA A C 1
ATOM 899 O O . ALA A 1 110 ? 3.451 -3.552 11.101 1.00 89.94 110 ALA A O 1
#

Foldseek 3Di:
DDDDDDDDPDDPPPDDDPLPDFDADPQDQDDDDPCLVVVVVVLVVDQAQEEEDEDQFLNNVVVVVDVSNPDNGDYHYDYPLQFDPPDCCRNVDPCSVCRVSSSSNNVVVD

Radius of gyration: 17.52 Å; chains: 1; bounding box: 56×42×34 Å

Secondary structure (DSSP, 8-state):
--------------PPPTTTT--PPPP--------HHHHHHHHHHS---EEEEE--TTSHHHHHHHHHH-TT-EEEEE--SS--TT-HHHHS-GGGGGHHHHHHHHHHH-